Protein AF-A0A1A9VUX0-F1 (afdb_monomer)

InterPro domains:
  IPR036728 Pheromone/general odorant binding protein superfamily [SSF47565] (56-141)

Solvent-accessible surface area (backbone atoms only — not comparable to full-atom values): 8659 Å² total; per-residue (Å²): 142,83,87,86,84,87,79,82,82,72,76,77,74,70,74,71,71,77,72,71,75,66,76,55,68,66,58,53,53,52,26,49,53,57,23,24,51,73,25,73,42,29,91,77,41,45,67,42,60,77,64,65,53,51,64,65,56,53,48,54,50,55,52,52,53,57,74,66,52,85,59,94,62,74,42,45,54,34,28,62,37,45,30,36,48,71,68,58,44,37,38,85,86,81,62,43,72,49,89,83,54,82,54,59,64,81,90,39,77,68,49,70,68,56,52,50,68,36,58,73,59,99,50,89,51,55,26,59,39,40,47,49,26,52,52,45,50,43,75,79,55,119

Organism: Glossina austeni (NCBI:txid7395)

Structure (mmCIF, N/CA/C/O backbone):
data_AF-A0A1A9VUX0-F1
#
_entry.id   AF-A0A1A9VUX0-F1
#
loop_
_atom_site.group_PDB
_atom_site.id
_atom_site.type_symbol
_atom_site.label_atom_id
_atom_site.label_alt_id
_atom_site.label_comp_id
_atom_site.label_asym_id
_atom_site.label_entity_id
_atom_site.label_seq_id
_atom_site.pdbx_PDB_ins_code
_atom_site.Cartn_x
_atom_site.Cartn_y
_atom_site.Cartn_z
_atom_site.occupancy
_atom_site.B_iso_or_equiv
_atom_site.auth_seq_id
_atom_site.auth_comp_id
_atom_site.auth_asym_id
_atom_site.auth_atom_id
_atom_site.pdbx_PDB_model_num
ATOM 1 N N . MET A 1 1 ? -48.675 -11.286 54.963 1.00 41.62 1 MET A N 1
ATOM 2 C CA . MET A 1 1 ? -47.349 -10.647 55.099 1.00 41.62 1 MET A CA 1
ATOM 3 C C . MET A 1 1 ? -46.296 -11.502 54.409 1.00 41.62 1 MET A C 1
ATOM 5 O O . MET A 1 1 ? -46.064 -12.613 54.864 1.00 41.62 1 MET A O 1
ATOM 9 N N . LYS A 1 2 ? -45.694 -11.000 53.326 1.00 36.50 2 LYS A N 1
ATOM 10 C CA . LYS A 1 2 ? -44.299 -11.234 52.913 1.00 36.50 2 LYS A CA 1
ATOM 11 C C . LYS A 1 2 ? -43.991 -10.237 51.790 1.00 36.50 2 LYS A C 1
ATOM 13 O O . LYS A 1 2 ? -44.693 -10.188 50.789 1.00 36.50 2 LYS A O 1
ATOM 18 N N . PHE A 1 3 ? -43.034 -9.368 52.085 1.00 38.62 3 PHE A N 1
ATOM 19 C CA . PHE A 1 3 ? -42.519 -8.280 51.258 1.00 38.62 3 PHE A CA 1
ATOM 20 C C . PHE A 1 3 ? -41.570 -8.794 50.158 1.00 38.62 3 PHE A C 1
ATOM 22 O O . PHE A 1 3 ? -41.148 -9.946 50.212 1.00 38.62 3 PHE A O 1
ATOM 29 N N . PHE A 1 4 ? -41.172 -7.847 49.295 1.00 41.16 4 PHE A N 1
ATOM 30 C CA . PHE A 1 4 ? -39.991 -7.774 48.411 1.00 41.16 4 PHE A CA 1
ATOM 31 C C . PHE A 1 4 ? -40.297 -7.915 46.909 1.00 41.16 4 PHE A C 1
ATOM 33 O O . PHE A 1 4 ? -40.596 -8.997 46.429 1.00 41.16 4 PHE A O 1
ATOM 40 N N . VAL A 1 5 ? -40.484 -6.811 46.169 1.00 42.00 5 VAL A N 1
ATOM 41 C CA . VAL A 1 5 ? -39.520 -5.778 45.693 1.00 42.00 5 VAL A CA 1
ATOM 42 C C . VAL A 1 5 ? -38.994 -6.116 44.290 1.00 42.00 5 VAL A C 1
ATOM 44 O O . VAL A 1 5 ? -38.126 -6.957 44.108 1.00 42.00 5 VAL A O 1
ATOM 47 N N . ILE A 1 6 ? -39.604 -5.430 43.317 1.00 50.91 6 ILE A N 1
ATOM 48 C CA . ILE A 1 6 ? -39.035 -4.761 42.135 1.00 50.91 6 ILE A CA 1
ATOM 49 C C . ILE A 1 6 ? -37.685 -5.291 41.635 1.00 50.91 6 ILE A C 1
ATOM 51 O O . ILE A 1 6 ? -36.659 -4.968 42.224 1.00 50.91 6 ILE A O 1
ATOM 55 N N . ILE A 1 7 ? -37.666 -5.868 40.428 1.00 49.72 7 ILE A N 1
ATOM 56 C CA . ILE A 1 7 ? -36.606 -5.557 39.457 1.00 49.72 7 ILE A CA 1
ATOM 57 C C . ILE A 1 7 ? -37.253 -5.302 38.096 1.00 49.72 7 ILE A C 1
ATOM 59 O O . ILE A 1 7 ? -37.639 -6.210 37.364 1.00 49.72 7 ILE A O 1
ATOM 63 N N . PHE A 1 8 ? -37.365 -4.011 37.793 1.00 37.16 8 PHE A N 1
ATOM 64 C CA . PHE A 1 8 ? -37.425 -3.445 36.456 1.00 37.16 8 PHE A CA 1
ATOM 65 C C . PHE A 1 8 ? -36.443 -4.178 35.525 1.00 37.16 8 PHE A C 1
ATOM 67 O O . PHE A 1 8 ? -35.250 -3.876 35.498 1.00 37.16 8 PHE A O 1
ATOM 74 N N . LEU A 1 9 ? -36.945 -5.096 34.702 1.00 37.94 9 LEU A N 1
ATOM 75 C CA . LEU A 1 9 ? -36.290 -5.482 33.454 1.00 37.94 9 LEU A CA 1
ATOM 76 C C . LEU A 1 9 ? -36.490 -4.336 32.453 1.00 37.94 9 LEU A C 1
ATOM 78 O O . LEU A 1 9 ? -37.147 -4.474 31.427 1.00 37.94 9 LEU A O 1
ATOM 82 N N . VAL A 1 10 ? -35.905 -3.173 32.768 1.00 42.75 10 VAL A N 1
ATOM 83 C CA . VAL A 1 10 ? -35.429 -2.269 31.724 1.00 42.75 10 VAL A CA 1
ATOM 84 C C . VAL A 1 10 ? -34.361 -3.079 31.021 1.00 42.75 10 VAL A C 1
ATOM 86 O O . VAL A 1 10 ? -33.227 -3.188 31.488 1.00 42.75 10 VAL A O 1
ATOM 89 N N . THR A 1 11 ? -34.761 -3.720 29.930 1.00 42.84 11 THR A N 1
ATOM 90 C CA . THR A 1 11 ? -33.873 -4.176 28.878 1.00 42.84 11 THR A CA 1
ATOM 91 C C . THR A 1 11 ? -32.934 -3.025 28.567 1.00 42.84 11 THR A C 1
ATOM 93 O O . THR A 1 11 ? -33.255 -2.122 27.795 1.00 42.84 11 THR A O 1
ATOM 96 N N . LYS A 1 12 ? -31.755 -3.051 29.194 1.00 41.91 12 LYS A N 1
ATOM 97 C CA . LYS A 1 12 ? -30.563 -2.411 28.673 1.00 41.91 12 LYS A CA 1
ATOM 98 C C . LYS A 1 12 ? -30.278 -3.130 27.364 1.00 41.91 12 LYS A C 1
ATOM 100 O O . LYS A 1 12 ? -29.446 -4.028 27.299 1.00 41.91 12 LYS A O 1
ATOM 105 N N . VAL A 1 13 ? -30.996 -2.734 26.316 1.00 42.81 13 VAL A N 1
ATOM 106 C CA . VAL A 1 13 ? -30.470 -2.792 24.964 1.00 42.81 13 VAL A CA 1
ATOM 107 C C . VAL A 1 13 ? -29.305 -1.820 25.011 1.00 42.81 13 VAL A C 1
ATOM 109 O O . VAL A 1 13 ? -29.431 -0.631 24.733 1.00 42.81 13 VAL A O 1
ATOM 112 N N . VAL A 1 14 ? -28.175 -2.318 25.511 1.00 39.69 14 VAL A N 1
ATOM 113 C CA . VAL A 1 14 ? -26.887 -1.720 25.242 1.00 39.69 14 VAL A CA 1
ATOM 114 C C . VAL A 1 14 ? -26.801 -1.830 23.733 1.00 39.69 14 VAL A C 1
ATOM 116 O O . VAL A 1 14 ? -26.468 -2.881 23.189 1.00 39.69 14 VAL A O 1
ATOM 119 N N . PHE A 1 15 ? -27.205 -0.758 23.052 1.00 39.09 15 PHE A N 1
ATOM 120 C CA . PHE A 1 15 ? -26.641 -0.424 21.766 1.00 39.09 15 PHE A CA 1
ATOM 121 C C . PHE A 1 15 ? -25.145 -0.405 22.035 1.00 39.09 15 PHE A C 1
ATOM 123 O O . PHE A 1 15 ? -24.589 0.588 22.503 1.00 39.09 15 PHE A O 1
ATOM 130 N N . ALA A 1 16 ? -24.508 -1.557 21.826 1.00 37.91 16 ALA A N 1
ATOM 131 C CA . ALA A 1 16 ? -23.105 -1.616 21.524 1.00 37.91 16 ALA A CA 1
ATOM 132 C C . ALA A 1 16 ? -23.006 -0.776 20.260 1.00 37.91 16 ALA A C 1
ATOM 134 O O . ALA A 1 16 ? -23.244 -1.256 19.151 1.00 37.91 16 ALA A O 1
ATOM 135 N N . LYS A 1 17 ? -22.790 0.528 20.463 1.00 33.56 17 LYS A N 1
ATOM 136 C CA . LYS A 1 17 ? -22.258 1.423 19.462 1.00 33.56 17 LYS A CA 1
ATOM 137 C C . LYS A 1 17 ? -21.094 0.622 18.922 1.00 33.56 17 LYS A C 1
ATOM 139 O O . LYS A 1 17 ? -20.178 0.276 19.667 1.00 33.56 17 LYS A O 1
ATOM 144 N N . SER A 1 18 ? -21.255 0.127 17.705 1.00 37.19 18 SER A N 1
ATOM 145 C CA . SER A 1 18 ? -20.222 -0.624 17.035 1.00 37.19 18 SER A CA 1
ATOM 146 C C . SER A 1 18 ? -19.135 0.397 16.777 1.00 37.19 18 SER A C 1
ATOM 148 O O . SER A 1 18 ? -19.103 0.988 15.701 1.00 37.19 18 SER A O 1
ATOM 150 N N . ASP A 1 19 ? -18.313 0.662 17.791 1.00 34.50 19 ASP A N 1
ATOM 151 C CA . ASP A 1 19 ? -17.035 1.301 17.610 1.00 34.50 19 ASP A CA 1
ATOM 152 C C . ASP A 1 19 ? -16.328 0.351 16.662 1.00 34.50 19 ASP A C 1
ATOM 154 O O . ASP A 1 19 ? -15.957 -0.793 16.968 1.00 34.50 19 ASP A O 1
ATOM 158 N N . GLU A 1 20 ? -16.361 0.765 15.400 1.00 39.53 20 GLU A N 1
ATOM 159 C CA . GLU A 1 20 ? -15.575 0.184 14.352 1.00 39.53 20 GLU A CA 1
ATOM 160 C C . GLU A 1 20 ? -14.184 0.125 14.942 1.00 39.53 20 GLU A C 1
ATOM 162 O O . GLU A 1 20 ? -13.589 1.152 15.245 1.00 39.53 20 GLU A O 1
ATOM 167 N N . THR A 1 21 ? -13.731 -1.089 15.238 1.00 40.69 21 THR A N 1
ATOM 168 C CA . THR A 1 21 ? -12.365 -1.365 15.653 1.00 40.69 21 THR A CA 1
ATOM 169 C C . THR A 1 21 ? -11.512 -0.947 14.463 1.00 40.69 21 THR A C 1
ATOM 171 O O . THR A 1 21 ? -11.227 -1.760 13.584 1.00 40.69 21 THR A O 1
ATOM 174 N N . LYS A 1 22 ? -11.256 0.362 14.358 1.00 51.94 22 LYS A N 1
ATOM 175 C CA . LYS A 1 22 ? -10.299 0.955 13.450 1.00 51.94 22 LYS A CA 1
ATOM 176 C C . LYS A 1 22 ? -9.008 0.251 13.806 1.00 51.94 22 LYS A C 1
ATOM 178 O O . LYS A 1 22 ? -8.599 0.230 14.967 1.00 51.94 22 LYS A O 1
ATOM 183 N N . GLN A 1 23 ? -8.434 -0.432 12.830 1.00 58.12 23 GLN A N 1
ATOM 184 C CA . GLN A 1 23 ? -7.045 -0.823 12.949 1.00 58.12 23 GLN A CA 1
ATOM 185 C C . GLN A 1 23 ? -6.266 0.457 13.269 1.00 58.12 23 GLN A C 1
ATOM 187 O O . GLN A 1 23 ? -6.528 1.476 12.637 1.00 58.12 23 GLN A O 1
ATOM 192 N N . SER A 1 24 ? -5.443 0.430 14.322 1.00 66.31 24 SER A N 1
ATOM 193 C CA . SER A 1 24 ? -4.800 1.644 14.835 1.00 66.31 24 SER A CA 1
ATOM 194 C C . SER A 1 24 ? -4.030 2.330 13.711 1.00 66.31 24 SER A C 1
ATOM 196 O O . SER A 1 24 ? -3.210 1.674 13.066 1.00 66.31 24 SER A O 1
ATOM 198 N N . ASP A 1 25 ? -4.272 3.624 13.493 1.00 72.44 25 ASP A N 1
ATOM 199 C CA . ASP A 1 25 ? -3.524 4.418 12.511 1.00 72.44 25 ASP A CA 1
ATOM 200 C C . ASP A 1 25 ? -2.011 4.351 12.796 1.00 72.44 25 ASP A C 1
ATOM 202 O O . ASP A 1 25 ? -1.211 4.307 11.868 1.00 72.44 25 ASP A O 1
ATOM 206 N N . ALA A 1 26 ? -1.620 4.163 14.064 1.00 81.56 26 ALA A N 1
ATOM 207 C CA . ALA A 1 26 ? -0.232 3.919 14.456 1.00 81.56 26 ALA A CA 1
ATOM 208 C C . ALA A 1 26 ? 0.366 2.647 13.825 1.00 81.56 26 ALA A C 1
ATOM 210 O O . ALA A 1 26 ? 1.492 2.679 13.347 1.00 81.56 26 ALA A O 1
ATOM 211 N N . LEU A 1 27 ? -0.394 1.543 13.765 1.00 83.69 27 LEU A N 1
ATOM 212 C CA . LEU A 1 27 ? 0.079 0.286 13.168 1.00 83.69 27 LEU A CA 1
ATOM 213 C C . LEU A 1 27 ? 0.244 0.415 11.647 1.00 83.69 27 LEU A C 1
ATOM 215 O O . LEU A 1 27 ? 1.114 -0.218 11.057 1.00 83.69 27 LEU A O 1
ATOM 219 N N . LYS A 1 28 ? -0.614 1.216 11.004 1.00 86.06 28 LYS A N 1
ATOM 220 C CA . LYS A 1 28 ? -0.517 1.508 9.570 1.00 86.06 28 LYS A CA 1
ATOM 221 C C . LYS A 1 28 ? 0.710 2.369 9.274 1.00 86.06 28 LYS A C 1
ATOM 223 O O . LYS A 1 28 ? 1.464 2.039 8.367 1.00 86.06 28 LYS A O 1
ATOM 228 N N . ASN A 1 29 ? 0.921 3.430 10.051 1.00 89.06 29 ASN A N 1
ATOM 229 C CA . ASN A 1 29 ? 2.065 4.322 9.872 1.00 89.06 29 ASN A CA 1
ATOM 230 C C . ASN A 1 29 ? 3.384 3.575 10.102 1.00 89.06 29 ASN A C 1
ATOM 232 O O . ASN A 1 29 ? 4.293 3.671 9.285 1.00 89.06 29 ASN A O 1
ATOM 236 N N . GLU A 1 30 ? 3.452 2.742 11.142 1.00 90.75 30 GLU A N 1
ATOM 237 C CA . GLU A 1 30 ? 4.591 1.852 11.383 1.00 90.75 30 GLU A CA 1
ATOM 238 C C . GLU A 1 30 ? 4.850 0.919 10.188 1.00 90.75 30 GLU A C 1
ATOM 240 O O . GLU A 1 30 ? 5.982 0.821 9.713 1.00 90.75 30 GLU A O 1
ATOM 245 N N . ALA A 1 31 ? 3.798 0.290 9.647 1.00 91.62 31 ALA A N 1
ATOM 246 C CA . ALA A 1 31 ? 3.913 -0.546 8.455 1.00 91.62 31 ALA A CA 1
ATOM 247 C C . ALA A 1 31 ? 4.448 0.24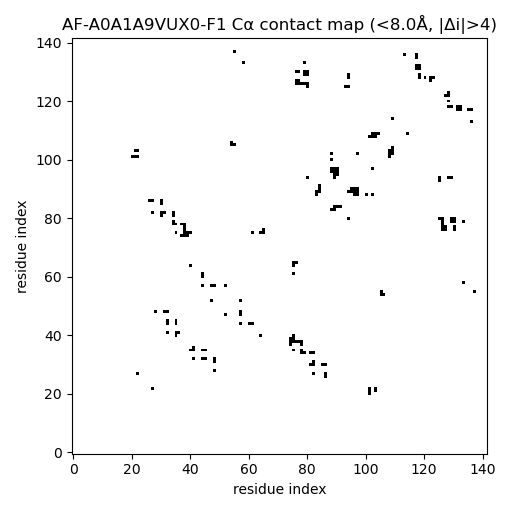4 7.251 1.00 91.62 31 ALA A C 1
ATOM 249 O O . ALA A 1 31 ? 5.285 -0.269 6.512 1.00 91.62 31 ALA A O 1
ATOM 250 N N . TYR A 1 32 ? 3.995 1.485 7.049 1.00 92.38 32 TYR A N 1
ATOM 251 C CA . TYR A 1 32 ? 4.481 2.324 5.957 1.00 92.38 32 TYR A CA 1
ATOM 252 C C . TYR A 1 32 ? 5.968 2.639 6.081 1.00 92.38 32 TYR A C 1
ATOM 254 O O . TYR A 1 32 ? 6.671 2.438 5.097 1.00 92.38 32 TYR A O 1
ATOM 262 N N . HIS A 1 33 ? 6.468 3.045 7.250 1.00 93.88 33 HIS A N 1
ATOM 263 C CA . HIS A 1 33 ? 7.902 3.317 7.412 1.00 93.88 33 HIS A CA 1
ATOM 264 C C . HIS A 1 33 ? 8.750 2.058 7.209 1.00 93.88 33 HIS A C 1
ATOM 266 O O . HIS A 1 33 ? 9.687 2.067 6.415 1.00 93.88 33 HIS A O 1
ATOM 272 N N . ILE A 1 34 ? 8.385 0.942 7.853 1.00 94.25 34 ILE A N 1
ATOM 273 C CA . ILE A 1 34 ? 9.133 -0.320 7.727 1.00 94.25 34 ILE A CA 1
ATOM 274 C C . ILE A 1 34 ? 9.171 -0.783 6.268 1.00 94.25 34 ILE A C 1
ATOM 276 O O . ILE A 1 34 ? 10.219 -1.174 5.755 1.00 94.25 34 ILE A O 1
ATOM 280 N N . CYS A 1 35 ? 8.031 -0.741 5.580 1.00 92.75 35 CYS A N 1
ATOM 281 C CA . CYS A 1 35 ? 7.957 -1.195 4.200 1.00 92.75 35 CYS A CA 1
ATOM 282 C C . CYS A 1 35 ? 8.585 -0.200 3.218 1.00 92.75 35 CYS A C 1
ATOM 284 O O . CYS A 1 35 ? 9.075 -0.635 2.178 1.00 92.75 35 CYS A O 1
ATOM 286 N N . ALA A 1 36 ? 8.602 1.102 3.521 1.00 91.56 36 ALA A N 1
ATOM 287 C CA . ALA A 1 36 ? 9.280 2.111 2.710 1.00 91.56 36 ALA A CA 1
ATOM 288 C C . ALA A 1 36 ? 10.805 1.957 2.788 1.00 91.56 36 ALA A C 1
ATOM 290 O O . ALA A 1 36 ? 11.468 2.020 1.751 1.00 91.56 36 ALA A O 1
ATOM 291 N N . ASP A 1 37 ? 11.343 1.671 3.976 1.00 91.88 37 ASP A N 1
ATOM 292 C CA . ASP A 1 37 ? 12.760 1.351 4.181 1.00 91.88 37 ASP A CA 1
ATOM 293 C C . ASP A 1 37 ? 13.160 0.082 3.411 1.00 91.88 37 ASP A C 1
ATOM 295 O O . ASP A 1 37 ? 14.076 0.109 2.586 1.00 91.88 37 ASP A O 1
ATOM 299 N N . GLN A 1 38 ? 12.390 -1.005 3.553 1.00 89.62 38 GLN A N 1
ATOM 300 C CA . GLN A 1 38 ? 12.623 -2.248 2.800 1.00 89.62 38 GLN A CA 1
ATOM 301 C C . GLN A 1 38 ? 12.545 -2.053 1.280 1.00 89.62 38 GLN A C 1
ATOM 303 O O . GLN A 1 38 ? 13.290 -2.679 0.524 1.00 89.62 38 GLN A O 1
ATOM 308 N N . ALA A 1 39 ? 11.643 -1.181 0.829 1.00 87.44 39 ALA A N 1
ATOM 309 C CA . ALA A 1 39 ? 11.483 -0.823 -0.572 1.00 87.44 39 ALA A CA 1
ATOM 310 C C . ALA A 1 39 ? 12.517 0.204 -1.066 1.00 87.44 39 ALA A C 1
ATOM 312 O O . ALA A 1 39 ? 12.565 0.442 -2.272 1.00 87.44 39 ALA A O 1
ATOM 313 N N . ARG A 1 40 ? 13.349 0.771 -0.175 1.00 87.19 40 ARG A N 1
ATOM 314 C CA . ARG A 1 40 ? 14.325 1.845 -0.443 1.00 87.19 40 ARG A CA 1
ATOM 315 C C . ARG A 1 40 ? 13.706 3.134 -0.992 1.00 87.19 40 ARG A C 1
ATOM 317 O O . ARG A 1 40 ? 14.348 3.8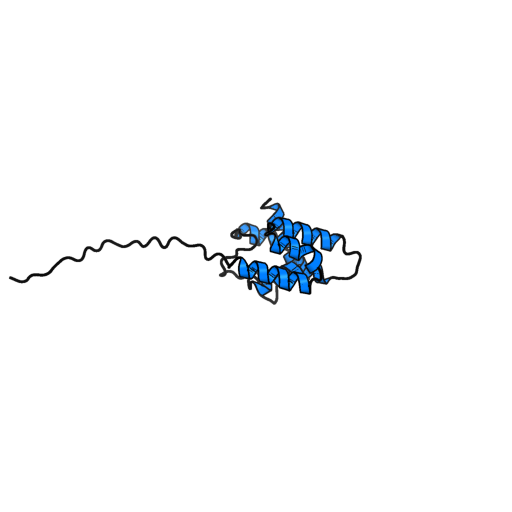72 -1.731 1.00 87.19 40 ARG A O 1
ATOM 324 N N . ILE A 1 41 ? 12.465 3.409 -0.601 1.00 88.00 41 ILE A N 1
ATOM 325 C CA . ILE A 1 41 ? 11.707 4.618 -0.968 1.00 88.00 41 ILE A CA 1
ATOM 326 C C . ILE A 1 41 ? 11.379 5.492 0.252 1.00 88.00 41 ILE A C 1
ATOM 328 O O . ILE A 1 41 ? 10.539 6.390 0.186 1.00 88.00 41 ILE A O 1
ATOM 332 N N . ASP A 1 42 ? 12.022 5.211 1.388 1.00 89.94 42 ASP A N 1
ATOM 333 C CA . ASP A 1 42 ? 11.795 5.908 2.654 1.00 89.94 42 ASP A CA 1
ATOM 334 C C . ASP A 1 42 ? 12.049 7.415 2.551 1.00 89.94 42 ASP A C 1
ATOM 336 O O . ASP A 1 42 ? 11.216 8.207 2.977 1.00 89.94 42 ASP A O 1
ATOM 340 N N . GLN A 1 43 ? 13.129 7.832 1.885 1.00 89.69 43 GLN A N 1
ATOM 341 C CA . GLN A 1 43 ? 13.461 9.254 1.737 1.00 89.69 43 GLN A CA 1
ATOM 342 C C . GLN A 1 43 ? 12.356 10.057 1.034 1.00 89.69 43 GLN A C 1
ATOM 344 O O . GLN A 1 43 ? 12.185 11.246 1.301 1.00 89.69 43 GLN A O 1
ATOM 349 N N . GLN A 1 44 ? 11.609 9.416 0.135 1.00 90.38 44 GLN A N 1
ATOM 350 C CA . GLN A 1 44 ? 10.524 10.031 -0.620 1.00 90.38 44 GLN A CA 1
ATOM 351 C C . GLN A 1 44 ? 9.175 9.918 0.103 1.00 90.38 44 GLN A C 1
ATOM 353 O O . GLN A 1 44 ? 8.327 10.790 -0.082 1.00 90.38 44 GLN A O 1
ATOM 358 N N . LEU A 1 45 ? 8.961 8.861 0.897 1.00 91.31 45 LEU A N 1
ATOM 359 C CA . LEU A 1 45 ? 7.680 8.598 1.561 1.00 91.31 45 LEU A CA 1
ATOM 360 C C . LEU A 1 45 ? 7.603 9.073 3.010 1.00 91.31 45 LEU A C 1
ATOM 362 O O . LEU A 1 45 ? 6.540 9.547 3.400 1.00 91.31 45 LEU A O 1
ATOM 366 N N . SER A 1 46 ? 8.674 8.988 3.801 1.00 92.69 46 SER A N 1
ATOM 367 C CA . SER A 1 46 ? 8.655 9.360 5.225 1.00 92.69 46 SER A CA 1
ATOM 368 C C . SER A 1 46 ? 8.115 10.771 5.478 1.00 92.69 46 SER A 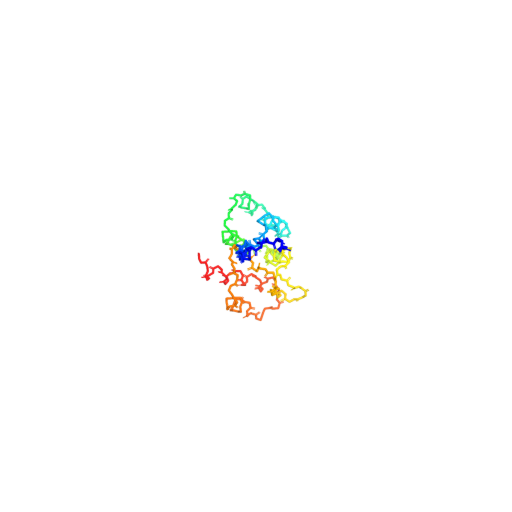C 1
ATOM 370 O O . SER A 1 46 ? 7.193 10.893 6.280 1.00 92.69 46 SER A O 1
ATOM 372 N N . PRO A 1 47 ? 8.513 11.821 4.725 1.00 94.00 47 PRO A N 1
ATOM 373 C CA . PRO A 1 47 ? 7.927 13.154 4.895 1.00 94.00 47 PRO A CA 1
ATOM 374 C C . PRO A 1 47 ? 6.412 13.203 4.646 1.00 94.00 47 PRO A C 1
ATOM 376 O O . PRO A 1 47 ? 5.707 14.006 5.252 1.00 94.00 47 PRO A O 1
ATOM 379 N N . MET A 1 48 ? 5.900 12.356 3.746 1.00 94.31 48 MET A N 1
ATOM 380 C CA . MET A 1 48 ? 4.464 12.251 3.481 1.00 94.31 48 MET A CA 1
ATOM 381 C C . MET A 1 48 ? 3.747 11.486 4.595 1.00 94.31 48 MET A C 1
ATOM 383 O O . MET A 1 48 ? 2.654 11.881 4.986 1.00 94.31 48 MET A O 1
ATOM 387 N N . ILE A 1 49 ? 4.352 10.412 5.109 1.00 91.31 49 ILE A N 1
ATOM 388 C CA . ILE A 1 49 ? 3.788 9.610 6.202 1.00 91.31 49 ILE A CA 1
ATOM 389 C C . ILE A 1 49 ? 3.733 10.445 7.490 1.00 91.31 49 ILE A C 1
ATOM 391 O O . ILE A 1 49 ? 2.673 10.533 8.109 1.00 91.31 49 ILE A O 1
ATOM 395 N N . ASP A 1 50 ? 4.831 11.120 7.839 1.00 92.19 50 ASP A N 1
ATOM 396 C CA . ASP A 1 50 ? 4.939 12.007 9.006 1.00 92.19 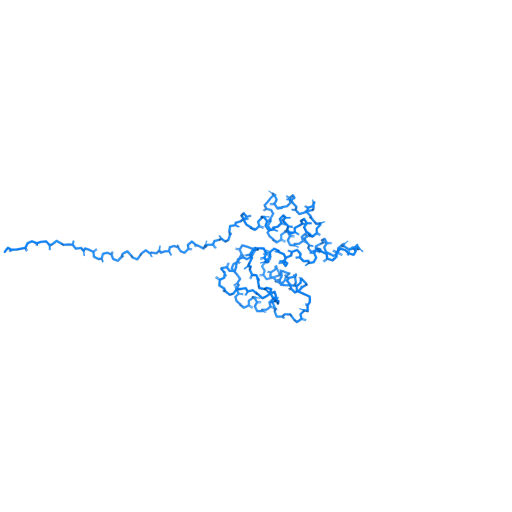50 ASP A CA 1
ATOM 397 C C . ASP A 1 50 ? 4.018 13.229 8.892 1.00 92.19 50 ASP A C 1
ATOM 399 O O . ASP A 1 50 ? 3.497 13.728 9.888 1.00 92.19 50 ASP A O 1
ATOM 403 N N . GLY A 1 51 ? 3.799 13.705 7.662 1.00 89.62 51 GLY A N 1
ATOM 404 C CA . GLY A 1 51 ? 2.854 14.771 7.339 1.00 89.62 51 GLY A CA 1
ATOM 405 C C . GLY A 1 51 ? 1.390 14.326 7.272 1.00 89.62 51 GLY A C 1
ATOM 406 O O . GLY A 1 51 ? 0.555 15.118 6.837 1.00 89.62 51 GLY A O 1
ATOM 407 N N . GLU A 1 52 ? 1.080 13.079 7.648 1.00 88.00 52 GLU A N 1
ATOM 408 C CA . GLU A 1 52 ? -0.263 12.484 7.603 1.00 88.00 52 GLU A CA 1
ATOM 409 C C . GLU A 1 52 ? -0.934 12.591 6.218 1.00 88.00 52 GLU A C 1
ATOM 411 O O . GLU A 1 52 ? -2.149 12.786 6.102 1.00 88.00 52 GLU A O 1
ATOM 416 N N . ALA A 1 53 ? -0.147 12.462 5.143 1.00 88.56 53 ALA A N 1
ATOM 417 C CA . ALA A 1 53 ? -0.670 12.440 3.782 1.00 88.56 53 ALA A CA 1
ATOM 418 C C . ALA A 1 53 ? -1.735 11.346 3.624 1.00 88.56 53 ALA A C 1
ATOM 420 O O . ALA A 1 53 ? -1.692 10.292 4.270 1.00 88.56 53 ALA A O 1
ATOM 421 N N . SER A 1 54 ? -2.702 11.579 2.734 1.00 87.56 54 SER A N 1
ATOM 422 C CA . SER A 1 54 ? -3.754 10.593 2.519 1.00 87.56 54 SER A CA 1
ATOM 423 C C . SER A 1 54 ? -3.173 9.286 1.974 1.00 87.56 54 SER A C 1
ATOM 425 O O . SER A 1 54 ? -2.208 9.282 1.207 1.00 87.56 54 SER A O 1
ATOM 427 N N . ASP A 1 55 ? -3.802 8.157 2.315 1.00 85.50 55 ASP A N 1
ATOM 428 C CA . ASP A 1 55 ? -3.367 6.851 1.808 1.00 85.50 55 ASP A CA 1
ATOM 429 C C . ASP A 1 55 ? -3.373 6.805 0.258 1.00 85.50 55 ASP A C 1
ATOM 431 O O . ASP A 1 55 ? -2.574 6.094 -0.353 1.00 85.50 55 ASP A O 1
ATOM 435 N N . THR A 1 56 ? -4.240 7.599 -0.383 1.00 86.06 56 THR A N 1
ATOM 436 C CA . THR A 1 56 ? -4.297 7.773 -1.841 1.00 86.06 56 THR A CA 1
ATOM 437 C C . THR A 1 56 ? -3.087 8.538 -2.381 1.00 86.06 56 THR A C 1
ATOM 439 O O . THR A 1 56 ? -2.550 8.162 -3.423 1.00 86.06 56 THR A O 1
ATOM 442 N N . ASP A 1 57 ? -2.639 9.592 -1.696 1.00 89.25 57 ASP A N 1
ATOM 443 C CA . ASP A 1 57 ? -1.474 10.380 -2.121 1.00 89.25 57 ASP A CA 1
ATOM 444 C C . ASP A 1 57 ? -0.182 9.579 -1.968 1.00 89.25 57 ASP A C 1
ATOM 446 O O . ASP A 1 57 ? 0.644 9.562 -2.882 1.00 89.25 57 ASP A O 1
ATOM 450 N N . ILE A 1 58 ? -0.054 8.833 -0.864 1.00 90.06 58 ILE A N 1
ATOM 451 C CA . ILE A 1 58 ? 1.042 7.877 -0.661 1.00 90.06 58 ILE A CA 1
ATOM 452 C C . ILE A 1 58 ? 1.051 6.850 -1.799 1.00 90.06 58 ILE A C 1
ATOM 454 O O . ILE A 1 58 ? 2.100 6.594 -2.386 1.00 90.06 58 ILE A O 1
ATOM 458 N N . ALA A 1 59 ? -0.111 6.310 -2.180 1.00 88.88 59 ALA A N 1
ATOM 459 C CA . ALA A 1 59 ? -0.198 5.346 -3.273 1.00 88.88 59 ALA A CA 1
ATOM 460 C C . ALA A 1 59 ? 0.194 5.914 -4.627 1.00 88.88 59 ALA A C 1
ATOM 462 O O . ALA A 1 59 ? 0.989 5.297 -5.336 1.00 88.88 59 ALA A O 1
ATOM 463 N N . LYS A 1 60 ? -0.304 7.103 -4.975 1.00 88.00 60 LYS A N 1
ATOM 464 C CA . LYS A 1 60 ? 0.111 7.794 -6.199 1.00 88.00 60 LYS A CA 1
ATOM 465 C C . LYS A 1 60 ? 1.623 7.990 -6.223 1.00 88.00 60 LYS A C 1
ATOM 467 O O . LYS A 1 60 ? 2.239 7.694 -7.243 1.00 88.00 60 LYS A O 1
ATOM 472 N N . LYS A 1 61 ? 2.226 8.396 -5.097 1.00 90.00 61 LYS A N 1
ATOM 473 C CA . LYS A 1 61 ? 3.677 8.576 -5.013 1.00 90.00 61 LYS A CA 1
ATOM 474 C C . LYS A 1 61 ? 4.439 7.264 -5.178 1.00 90.00 61 LYS A C 1
ATOM 476 O O . LYS A 1 61 ? 5.376 7.206 -5.965 1.00 90.00 61 LYS A O 1
ATOM 481 N N . VAL A 1 62 ? 4.017 6.200 -4.495 1.00 89.56 62 VAL A N 1
ATOM 482 C CA . VAL A 1 62 ? 4.600 4.855 -4.639 1.00 89.56 62 VAL A CA 1
ATOM 483 C C . VAL A 1 62 ? 4.560 4.395 -6.098 1.00 89.56 62 VAL A C 1
ATOM 485 O O . VAL A 1 62 ? 5.546 3.858 -6.597 1.00 89.56 62 VAL A O 1
ATOM 488 N N . PHE A 1 63 ? 3.439 4.594 -6.795 1.00 87.62 63 PHE A N 1
ATOM 489 C CA . PHE A 1 63 ? 3.314 4.193 -8.197 1.00 87.62 63 PHE A CA 1
ATOM 490 C C . PHE A 1 63 ? 4.138 5.061 -9.147 1.00 87.62 63 PHE A C 1
ATOM 492 O O . PHE A 1 63 ? 4.736 4.511 -10.063 1.00 87.62 63 PHE A O 1
ATOM 499 N N . GLU A 1 64 ? 4.232 6.369 -8.899 1.00 87.31 64 GLU A N 1
ATOM 500 C CA . GLU A 1 64 ? 5.127 7.267 -9.639 1.00 87.31 64 GLU A CA 1
ATOM 501 C C . GLU A 1 64 ? 6.594 6.823 -9.511 1.00 87.31 64 GLU A C 1
ATOM 503 O O . GLU A 1 64 ? 7.311 6.745 -10.508 1.00 87.31 64 GLU A O 1
ATOM 508 N N . LEU A 1 65 ? 7.031 6.483 -8.293 1.00 85.69 65 LEU A N 1
ATOM 509 C CA . LEU A 1 65 ? 8.388 5.995 -8.037 1.00 85.69 65 LEU A CA 1
ATOM 510 C C . LEU A 1 65 ? 8.657 4.680 -8.783 1.00 85.69 65 LEU A C 1
ATOM 512 O O . LEU A 1 65 ? 9.681 4.562 -9.441 1.00 85.69 65 LEU A O 1
ATOM 516 N N . LYS A 1 66 ? 7.698 3.745 -8.787 1.00 83.00 66 LYS A N 1
ATOM 517 C CA . LYS A 1 66 ? 7.794 2.478 -9.539 1.00 83.00 66 LYS A CA 1
ATOM 518 C C . LYS A 1 66 ? 7.891 2.661 -11.050 1.00 83.00 66 LYS A C 1
ATOM 520 O O . LYS A 1 66 ? 8.517 1.851 -11.719 1.00 83.00 66 LYS A O 1
ATOM 525 N N . THR A 1 67 ? 7.210 3.661 -11.610 1.00 75.19 67 THR A N 1
ATOM 526 C CA . THR A 1 67 ? 7.235 3.913 -13.061 1.00 75.19 67 THR A CA 1
ATOM 527 C C . THR A 1 67 ? 8.509 4.609 -13.525 1.00 75.19 67 THR A C 1
ATOM 529 O O . THR A 1 67 ? 8.849 4.493 -14.698 1.00 75.19 67 THR A O 1
ATOM 532 N N . ASN A 1 68 ? 9.188 5.318 -12.619 1.00 68.44 68 ASN A N 1
ATOM 533 C CA . ASN A 1 68 ? 10.422 6.057 -12.890 1.00 68.44 68 ASN A CA 1
ATOM 534 C C . ASN A 1 68 ? 11.687 5.301 -12.437 1.00 68.44 68 ASN A C 1
ATOM 536 O O . ASN A 1 68 ? 12.788 5.816 -12.623 1.00 68.44 68 ASN A O 1
ATOM 540 N N . ASP A 1 69 ? 11.541 4.107 -11.852 1.00 65.12 69 ASP A N 1
ATOM 541 C CA . ASP A 1 69 ? 12.639 3.171 -11.588 1.00 65.12 69 ASP A CA 1
ATOM 542 C C . ASP A 1 69 ? 13.170 2.642 -12.938 1.00 65.12 69 ASP A C 1
ATOM 544 O O . ASP A 1 69 ? 12.757 1.597 -13.442 1.00 65.12 69 ASP A O 1
ATOM 548 N N . GLU A 1 70 ? 14.067 3.408 -13.567 1.00 55.06 70 GLU A N 1
ATOM 549 C CA . GLU A 1 70 ? 14.951 2.917 -14.637 1.00 55.06 70 GLU A CA 1
ATOM 550 C C . GLU A 1 70 ? 16.047 1.989 -14.071 1.00 55.06 70 GLU A C 1
ATOM 552 O O . GLU A 1 70 ? 16.625 1.191 -14.810 1.00 55.06 70 GLU A O 1
ATOM 557 N N . ASP A 1 71 ? 16.293 2.057 -12.757 1.00 48.34 71 ASP A N 1
ATOM 558 C CA . ASP A 1 71 ? 17.178 1.165 -12.013 1.00 48.34 71 ASP A CA 1
ATOM 559 C C . ASP A 1 71 ? 16.440 -0.113 -11.578 1.00 48.34 71 ASP A C 1
ATOM 561 O O . ASP A 1 71 ? 15.302 -0.083 -11.118 1.00 48.34 71 ASP A O 1
ATOM 565 N N . GLU A 1 72 ? 17.119 -1.259 -11.690 1.00 44.47 72 GLU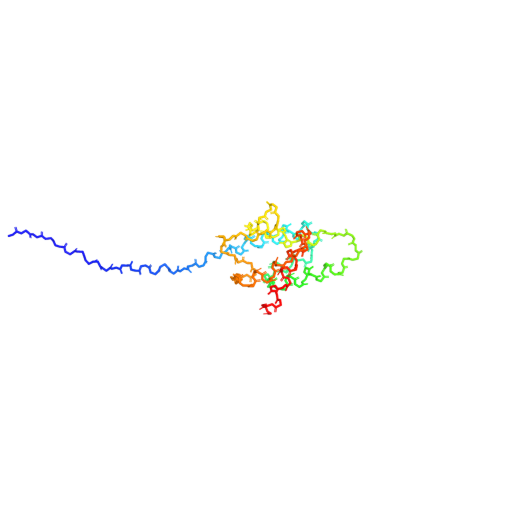 A N 1
ATOM 566 C CA . GLU A 1 72 ? 16.668 -2.638 -11.419 1.00 44.47 72 GLU A CA 1
ATOM 567 C C . GLU A 1 72 ? 16.225 -2.929 -9.960 1.00 44.47 72 GLU A C 1
ATOM 569 O O . GLU A 1 72 ? 16.395 -4.037 -9.440 1.00 44.47 72 GLU A O 1
ATOM 574 N N . HIS A 1 73 ? 15.675 -1.969 -9.223 1.00 54.38 73 HIS A N 1
ATOM 575 C CA . HIS A 1 73 ? 15.228 -2.147 -7.846 1.00 54.38 73 HIS A CA 1
ATOM 576 C C . HIS A 1 73 ? 13.758 -2.566 -7.796 1.00 54.38 73 HIS A C 1
ATOM 578 O O . HIS A 1 73 ? 12.867 -1.855 -7.345 1.00 54.38 73 HIS A O 1
ATOM 584 N N . ALA A 1 74 ? 13.528 -3.831 -8.163 1.00 56.12 74 ALA A N 1
ATOM 585 C CA . ALA A 1 74 ? 12.248 -4.540 -8.055 1.00 56.12 74 ALA A CA 1
ATOM 586 C C . ALA A 1 74 ? 11.611 -4.546 -6.638 1.00 56.12 74 ALA A C 1
ATOM 588 O O . ALA A 1 74 ? 10.531 -5.107 -6.446 1.00 56.12 74 ALA A O 1
ATOM 589 N N . THR A 1 75 ? 12.265 -3.954 -5.635 1.00 61.56 75 THR A N 1
ATOM 590 C CA . THR A 1 75 ? 11.838 -3.894 -4.234 1.00 61.56 75 THR A CA 1
ATOM 591 C C . THR A 1 75 ? 10.678 -2.929 -4.000 1.00 61.56 75 THR A C 1
ATOM 593 O O . THR A 1 75 ? 9.831 -3.215 -3.149 1.00 61.56 75 THR A O 1
ATOM 596 N N . SER A 1 76 ? 10.557 -1.850 -4.785 1.00 69.00 76 SER A N 1
ATOM 597 C CA . SER A 1 76 ? 9.438 -0.901 -4.671 1.00 69.00 76 SER A CA 1
ATOM 598 C C . SER A 1 76 ? 8.089 -1.583 -4.942 1.00 69.00 76 SER A C 1
ATOM 600 O O . SER A 1 76 ? 7.105 -1.345 -4.232 1.00 69.00 76 SER A O 1
ATOM 602 N N . HIS A 1 77 ? 8.042 -2.526 -5.891 1.00 74.62 77 HIS A N 1
ATOM 603 C CA . HIS A 1 77 ? 6.850 -3.314 -6.238 1.00 74.62 77 HIS A CA 1
ATOM 604 C C . HIS A 1 77 ? 6.244 -4.093 -5.069 1.00 74.62 77 HIS A C 1
ATOM 606 O O . HIS A 1 77 ? 5.038 -4.327 -5.051 1.00 74.62 77 HIS A O 1
ATOM 612 N N . CYS A 1 78 ? 7.039 -4.475 -4.070 1.00 86.19 78 CYS A N 1
ATOM 613 C CA . CYS A 1 78 ? 6.545 -5.233 -2.925 1.00 86.19 78 CYS A CA 1
ATOM 614 C C . CYS A 1 78 ? 6.098 -4.363 -1.744 1.00 86.19 78 CYS A C 1
ATOM 616 O O . CYS A 1 78 ? 5.621 -4.922 -0.758 1.00 86.19 78 CYS A O 1
ATOM 618 N N . PHE A 1 79 ? 6.159 -3.028 -1.848 1.00 91.12 79 PHE A N 1
ATOM 619 C CA . PHE A 1 79 ? 5.748 -2.112 -0.776 1.00 91.12 79 PHE A CA 1
ATOM 620 C C . PHE A 1 79 ? 4.364 -2.457 -0.203 1.00 91.12 79 PHE A C 1
ATOM 622 O O . PHE A 1 79 ? 4.233 -2.743 0.984 1.00 91.12 79 PHE A O 1
ATOM 629 N N . TYR A 1 80 ? 3.324 -2.525 -1.042 1.00 90.25 80 TYR A N 1
ATOM 630 C CA . TYR A 1 80 ? 1.968 -2.800 -0.557 1.00 90.25 80 TYR A CA 1
ATOM 631 C C . TYR A 1 80 ? 1.753 -4.242 -0.116 1.00 90.25 80 TYR A C 1
ATOM 633 O O . TYR A 1 80 ? 0.933 -4.493 0.768 1.00 90.25 80 TYR A O 1
ATOM 641 N N . PHE A 1 81 ? 2.492 -5.188 -0.693 1.00 89.88 81 PHE A N 1
ATOM 642 C CA . PHE A 1 81 ? 2.494 -6.554 -0.190 1.00 89.88 81 PHE A CA 1
ATOM 643 C C . PHE A 1 81 ? 3.025 -6.587 1.250 1.00 89.88 81 PHE A C 1
ATOM 645 O O .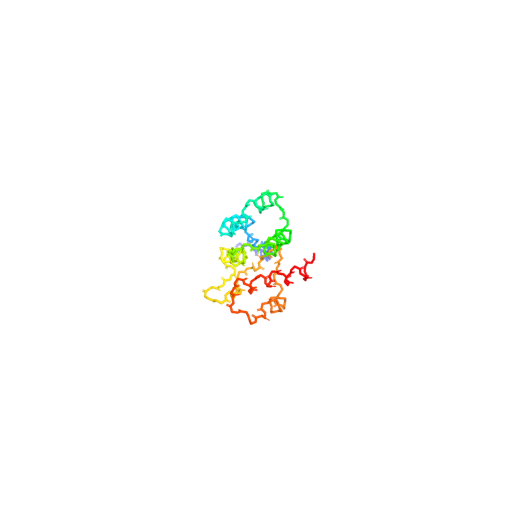 PHE A 1 81 ? 2.334 -7.102 2.127 1.00 89.88 81 PHE A O 1
ATOM 652 N N . CYS A 1 82 ? 4.172 -5.947 1.505 1.00 91.00 82 CYS A N 1
ATOM 653 C CA . CYS A 1 82 ? 4.755 -5.802 2.838 1.00 91.00 82 CYS A CA 1
ATOM 654 C C . CYS A 1 82 ? 3.776 -5.132 3.808 1.00 91.00 82 CYS A C 1
ATOM 656 O O . CYS A 1 82 ? 3.516 -5.675 4.879 1.00 91.00 82 CYS A O 1
ATOM 658 N N . VAL A 1 83 ? 3.152 -4.012 3.420 1.00 90.56 83 VAL A N 1
ATOM 659 C CA . VAL A 1 83 ? 2.215 -3.287 4.296 1.00 90.56 83 VAL A CA 1
ATOM 660 C C . VAL A 1 83 ? 1.043 -4.179 4.693 1.00 90.56 83 VAL A C 1
ATOM 662 O O . VAL A 1 83 ? 0.717 -4.309 5.873 1.00 90.56 83 VAL A O 1
ATOM 665 N N . LEU A 1 84 ? 0.405 -4.833 3.718 1.00 87.56 84 LEU A N 1
ATOM 666 C CA . LEU A 1 84 ? -0.741 -5.696 3.989 1.00 87.56 84 LEU A CA 1
ATOM 667 C C . LEU A 1 84 ? -0.347 -6.958 4.769 1.00 87.56 84 LEU A C 1
ATOM 669 O O . LEU A 1 84 ? -1.166 -7.467 5.542 1.00 87.56 84 LEU A O 1
ATOM 673 N N . GLU A 1 85 ? 0.867 -7.477 4.584 1.00 87.50 85 GLU A N 1
ATOM 674 C CA . GLU A 1 85 ? 1.397 -8.611 5.346 1.00 87.50 85 GLU A CA 1
ATOM 675 C C . GLU A 1 85 ? 1.701 -8.217 6.797 1.00 87.50 85 GLU A C 1
ATOM 677 O O . GLU A 1 85 ? 1.217 -8.893 7.709 1.00 87.50 85 GLU A O 1
ATOM 682 N N . TYR A 1 86 ? 2.377 -7.084 7.016 1.00 88.38 86 TYR A N 1
ATOM 683 C CA . TYR A 1 86 ? 2.676 -6.513 8.336 1.00 88.38 86 TYR A CA 1
ATOM 684 C C . TYR 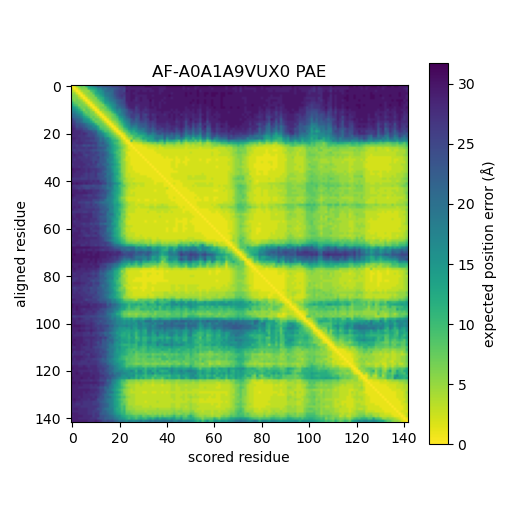A 1 86 ? 1.397 -6.236 9.124 1.00 88.38 86 TYR A C 1
ATOM 686 O O . TYR A 1 86 ? 1.216 -6.653 10.267 1.00 88.38 86 TYR A O 1
ATOM 694 N N . MET A 1 87 ? 0.424 -5.623 8.451 1.00 83.75 87 MET A N 1
ATOM 695 C CA . MET A 1 87 ? -0.909 -5.378 8.988 1.00 83.75 87 MET A CA 1
ATOM 696 C C . MET A 1 87 ? -1.752 -6.651 9.090 1.00 83.75 87 MET A C 1
ATOM 698 O O . MET A 1 87 ? -2.882 -6.606 9.587 1.00 83.75 87 MET A O 1
ATOM 702 N N . THR A 1 88 ? -1.221 -7.804 8.667 1.00 83.19 88 THR A N 1
ATOM 703 C CA . THR A 1 88 ? -1.828 -9.140 8.709 1.00 83.19 88 THR A CA 1
ATOM 704 C C . THR A 1 88 ? -3.190 -9.229 8.009 1.00 83.19 88 THR A C 1
ATOM 706 O O . THR A 1 88 ? -4.062 -10.002 8.421 1.00 83.19 88 THR A O 1
ATOM 709 N N . LEU A 1 89 ? -3.370 -8.438 6.949 1.00 80.50 89 LEU A N 1
ATOM 710 C CA . LEU A 1 89 ? -4.576 -8.336 6.123 1.00 80.50 89 LEU A CA 1
ATOM 711 C C . LEU A 1 89 ? -4.619 -9.383 5.004 1.00 80.50 89 LEU A C 1
ATOM 713 O O . LEU A 1 89 ? -5.709 -9.800 4.603 1.00 80.50 89 LEU A O 1
ATOM 717 N N . ILE A 1 90 ? -3.456 -9.862 4.563 1.00 80.19 90 ILE A N 1
ATOM 718 C CA . ILE A 1 90 ? -3.316 -10.953 3.592 1.00 80.19 90 ILE A CA 1
ATOM 719 C C . ILE A 1 90 ? -2.766 -12.234 4.238 1.00 80.19 90 ILE A C 1
ATOM 721 O O . ILE A 1 90 ? -2.217 -12.227 5.347 1.00 80.19 90 ILE A O 1
ATOM 725 N N . SER A 1 91 ? -2.983 -13.360 3.561 1.00 74.94 91 SER A N 1
ATOM 726 C CA . SER A 1 91 ? -2.360 -14.656 3.838 1.00 74.94 91 SER A CA 1
ATOM 727 C C . SER A 1 91 ? -1.263 -14.942 2.815 1.00 74.94 91 SER A C 1
ATOM 729 O O . SER A 1 91 ? -1.459 -14.726 1.619 1.00 74.94 91 SER A O 1
ATOM 731 N N . ASN A 1 92 ? -0.148 -15.482 3.296 1.00 69.81 92 ASN A N 1
ATOM 732 C CA . ASN A 1 92 ? 0.967 -15.995 2.509 1.00 69.81 92 ASN A CA 1
ATOM 733 C C . ASN A 1 92 ? 1.048 -17.518 2.766 1.00 69.81 92 ASN A C 1
ATOM 735 O O . ASN A 1 92 ? 1.033 -17.899 3.942 1.00 69.81 92 ASN A O 1
ATOM 739 N N . PRO A 1 93 ? 1.047 -18.399 1.743 1.00 65.38 93 PRO A N 1
ATOM 740 C CA . PRO A 1 93 ? 1.102 -18.127 0.299 1.00 65.38 93 PRO A CA 1
ATOM 741 C C . PRO A 1 93 ? -0.219 -17.633 -0.316 1.00 65.38 93 PRO A C 1
ATOM 743 O O . PRO A 1 93 ? -1.308 -17.935 0.169 1.00 65.38 93 PRO A O 1
ATOM 746 N N . GLY A 1 94 ? -0.111 -16.877 -1.417 1.00 68.00 94 GLY A N 1
ATOM 747 C CA . GLY A 1 94 ? -1.233 -16.531 -2.308 1.00 68.00 94 GLY A CA 1
ATOM 748 C C . GLY A 1 94 ? -1.772 -15.096 -2.224 1.00 68.00 94 GLY A C 1
ATOM 749 O O . GLY A 1 94 ? -2.628 -14.738 -3.033 1.00 68.00 94 GLY A O 1
ATOM 750 N N . ALA A 1 95 ? -1.291 -14.278 -1.281 1.00 72.12 95 ALA A N 1
ATOM 751 C CA . ALA A 1 95 ? -1.719 -12.887 -1.069 1.00 72.12 95 ALA A CA 1
ATOM 752 C C . ALA A 1 95 ? -3.250 -12.718 -0.949 1.00 72.12 95 ALA A C 1
ATOM 754 O O . ALA A 1 95 ? -3.837 -11.735 -1.401 1.00 72.12 95 ALA A O 1
ATOM 755 N N . VAL A 1 96 ? -3.922 -13.701 -0.342 1.00 77.31 96 VAL A N 1
ATOM 756 C CA . VAL A 1 96 ? -5.388 -13.721 -0.238 1.00 77.31 96 VAL A CA 1
ATOM 757 C C . VAL A 1 96 ? -5.843 -12.884 0.956 1.00 77.31 96 VAL A C 1
ATOM 759 O O . VAL A 1 96 ? -5.385 -13.094 2.077 1.00 77.31 96 VAL A O 1
ATOM 762 N N . MET A 1 97 ? -6.792 -11.968 0.749 1.00 76.44 97 MET A N 1
ATOM 763 C CA . MET A 1 97 ? -7.330 -11.115 1.818 1.00 76.44 97 MET A CA 1
ATOM 764 C C . MET A 1 97 ? -8.091 -11.916 2.892 1.00 76.44 97 MET A C 1
ATOM 766 O O . MET A 1 97 ? -9.164 -12.471 2.623 1.00 76.44 97 MET A O 1
ATOM 770 N N . LYS A 1 98 ? -7.628 -11.869 4.146 1.00 73.62 98 LYS A N 1
ATOM 771 C CA . LYS A 1 98 ? -8.186 -12.631 5.280 1.00 73.62 98 LYS A CA 1
ATOM 772 C C . LYS A 1 98 ? -9.628 -12.218 5.624 1.00 73.62 98 LYS A C 1
ATOM 774 O O . LYS A 1 98 ? -9.867 -11.050 5.917 1.00 73.62 98 LYS A O 1
ATOM 779 N N . PRO A 1 99 ? -10.608 -13.143 5.640 1.00 57.00 99 PRO A N 1
ATOM 780 C CA . PRO A 1 99 ? -12.044 -12.826 5.666 1.00 57.00 99 PRO A CA 1
ATOM 781 C C . PRO A 1 99 ? -12.567 -12.153 6.949 1.00 57.00 99 PRO A C 1
ATOM 783 O O . PRO A 1 99 ? -13.588 -11.476 6.870 1.00 57.00 99 PRO A O 1
ATOM 786 N N . ASN A 1 100 ? -11.876 -12.294 8.089 1.00 55.28 100 ASN A N 1
ATOM 787 C CA . ASN A 1 100 ? -12.392 -11.912 9.417 1.00 55.28 100 ASN A CA 1
ATOM 788 C C . ASN A 1 100 ? -11.671 -10.751 10.116 1.00 55.28 100 ASN A C 1
ATOM 790 O O . ASN A 1 100 ? -12.072 -10.369 11.214 1.00 55.28 100 ASN A O 1
ATOM 794 N N . LYS A 1 101 ? -10.643 -10.150 9.512 1.00 55.16 101 LYS A N 1
ATOM 795 C CA . LYS A 1 101 ? -10.191 -8.837 9.992 1.00 55.16 101 LYS A CA 1
ATOM 796 C C . LYS A 1 101 ? -11.149 -7.822 9.403 1.00 55.16 101 LYS A C 1
ATOM 798 O O . LYS A 1 101 ? -11.506 -7.971 8.239 1.00 55.16 101 LYS A O 1
ATOM 803 N N . LYS A 1 102 ? -11.632 -6.850 10.182 1.00 52.31 102 LYS A N 1
ATOM 804 C CA . LYS A 1 102 ? -12.374 -5.704 9.637 1.00 52.31 102 LYS A CA 1
ATOM 805 C C . LYS A 1 102 ? -11.447 -5.089 8.596 1.00 52.31 102 LYS A C 1
ATOM 807 O O . LYS A 1 102 ? -10.496 -4.417 8.964 1.00 52.31 102 LYS A O 1
ATOM 812 N N . LYS A 1 103 ? -11.625 -5.483 7.332 1.00 54.78 103 LYS A N 1
ATOM 813 C CA . LYS A 1 103 ? -10.657 -5.237 6.275 1.00 54.78 103 LYS A CA 1
ATOM 814 C C . LYS A 1 103 ? -10.760 -3.736 5.998 1.00 54.78 103 LYS A C 1
ATOM 816 O O . LYS A 1 103 ? -11.672 -3.292 5.300 1.00 54.78 103 LYS A O 1
ATOM 821 N N . VAL A 1 104 ? -9.907 -2.973 6.660 1.00 53.94 104 VAL A N 1
ATOM 822 C CA . VAL A 1 104 ? -9.737 -1.541 6.477 1.00 53.94 104 VAL A CA 1
ATOM 823 C C . VAL A 1 104 ? -8.303 -1.403 6.010 1.00 53.94 104 VAL A C 1
ATOM 825 O O . VAL A 1 104 ? -7.378 -1.540 6.799 1.00 53.94 104 VAL A O 1
ATOM 828 N N . ALA A 1 105 ? -8.120 -1.212 4.714 1.00 54.47 105 ALA A N 1
ATOM 829 C CA . ALA A 1 105 ? -6.944 -0.511 4.229 1.00 54.47 105 ALA A CA 1
ATOM 830 C C . ALA A 1 105 ? -7.464 0.779 3.592 1.00 54.47 105 ALA A C 1
ATOM 832 O O . ALA A 1 105 ? -8.602 0.805 3.113 1.00 54.47 105 ALA A O 1
ATOM 833 N N . PHE A 1 106 ? -6.673 1.848 3.617 1.00 58.34 106 PHE A N 1
ATOM 834 C CA . PHE A 1 106 ? -7.075 3.147 3.062 1.00 58.34 106 PHE A CA 1
ATOM 835 C C . PHE A 1 106 ? -8.274 3.794 3.785 1.00 58.34 106 PHE A C 1
ATOM 837 O O . PHE A 1 106 ? -9.096 4.468 3.169 1.00 58.34 106 PHE A O 1
ATOM 844 N N . GLY A 1 107 ? -8.465 3.507 5.080 1.00 53.84 107 GLY A N 1
ATOM 845 C CA . GLY A 1 107 ? -9.562 4.071 5.884 1.00 53.84 107 GLY A CA 1
ATOM 846 C C . GLY A 1 107 ? -10.982 3.660 5.460 1.00 53.84 107 GLY A C 1
ATOM 847 O O . GLY A 1 107 ? -11.953 4.089 6.084 1.00 53.84 107 GLY A O 1
ATOM 848 N N . LYS A 1 108 ? -11.135 2.810 4.433 1.00 61.16 108 LYS A N 1
ATOM 849 C CA . LYS A 1 108 ? -12.434 2.386 3.892 1.00 61.16 108 LYS A CA 1
ATOM 850 C C . LYS A 1 108 ? -12.681 0.903 4.152 1.00 61.16 108 LYS A C 1
ATOM 852 O O . LYS A 1 108 ? -11.804 0.055 4.002 1.00 61.16 108 LYS A O 1
ATOM 857 N N . LYS A 1 109 ? -13.920 0.568 4.528 1.00 61.97 109 LYS A N 1
ATOM 858 C CA . LYS A 1 109 ? -14.375 -0.826 4.572 1.00 61.97 109 LYS A CA 1
ATOM 859 C C . LYS A 1 109 ? -14.360 -1.385 3.159 1.00 61.97 109 LYS A C 1
ATOM 861 O O . LYS A 1 109 ? -15.069 -0.890 2.284 1.00 61.97 109 LYS A O 1
ATOM 866 N N . PHE A 1 110 ? -13.622 -2.466 2.960 1.00 65.06 110 PHE A N 1
ATOM 867 C CA . PHE A 1 110 ? -13.625 -3.140 1.676 1.00 65.06 110 PHE A CA 1
ATOM 868 C C . PHE A 1 110 ? -15.001 -3.735 1.347 1.00 65.06 110 PHE A C 1
ATOM 870 O O . PHE A 1 110 ? -15.485 -4.655 2.013 1.00 65.06 110 PHE A O 1
ATOM 877 N N . ASN A 1 111 ? -15.626 -3.240 0.280 1.00 69.19 111 ASN A N 1
ATOM 878 C CA . ASN A 1 111 ? -16.832 -3.837 -0.281 1.00 69.19 111 ASN A CA 1
ATOM 879 C C . ASN A 1 111 ? -16.493 -5.226 -0.856 1.00 69.19 111 ASN A C 1
ATOM 881 O O . ASN A 1 111 ? -15.587 -5.359 -1.673 1.00 69.19 111 ASN A O 1
ATOM 885 N N . LYS A 1 112 ? -17.231 -6.275 -0.462 1.00 71.50 112 LYS A N 1
ATOM 886 C CA . LYS A 1 112 ? -16.999 -7.654 -0.939 1.00 71.50 112 LYS A CA 1
ATOM 887 C C . LYS A 1 112 ? -17.021 -7.774 -2.467 1.00 71.50 112 LYS A C 1
ATOM 889 O O . LYS A 1 112 ? -16.247 -8.554 -3.014 1.00 71.50 112 LYS A O 1
ATOM 894 N N . ARG A 1 113 ? -17.889 -7.013 -3.145 1.00 74.31 113 ARG A N 1
ATOM 895 C CA . ARG A 1 113 ? -17.960 -6.992 -4.614 1.00 74.31 113 ARG A CA 1
ATOM 896 C C . ARG A 1 113 ? -16.686 -6.389 -5.204 1.00 74.31 113 ARG A C 1
ATOM 898 O O . ARG A 1 113 ? -16.108 -6.977 -6.104 1.00 74.31 113 ARG A O 1
ATOM 905 N N . LEU A 1 114 ? -16.232 -5.279 -4.629 1.00 73.81 114 LEU A N 1
ATOM 906 C CA . LEU A 1 114 ? -15.024 -4.570 -5.039 1.00 73.81 114 LEU A CA 1
ATOM 907 C C . LEU A 1 114 ? -13.761 -5.412 -4.829 1.00 73.81 114 LEU A C 1
ATOM 909 O O . LEU A 1 114 ? -12.930 -5.503 -5.720 1.00 73.81 114 LEU A O 1
ATOM 913 N N . LEU A 1 115 ? -13.656 -6.088 -3.679 1.00 74.50 115 LEU A N 1
ATOM 914 C CA . LEU A 1 115 ? -12.572 -7.035 -3.409 1.00 74.50 115 LEU A CA 1
ATOM 915 C C . LEU A 1 115 ? -12.502 -8.114 -4.477 1.00 74.50 115 LEU A C 1
ATOM 917 O O . LEU A 1 115 ? -11.413 -8.421 -4.936 1.00 74.50 115 LEU A O 1
ATOM 921 N N . LYS A 1 116 ? -13.651 -8.685 -4.859 1.00 76.25 116 LYS A N 1
ATOM 922 C CA . LYS A 1 116 ? -13.689 -9.689 -5.917 1.00 76.25 116 LYS A CA 1
ATOM 923 C C . LYS A 1 116 ? -13.188 -9.083 -7.226 1.00 76.25 116 LYS A C 1
ATOM 925 O O . LYS A 1 116 ? -12.243 -9.607 -7.780 1.00 76.25 116 LYS A O 1
ATOM 930 N N . THR A 1 117 ? -13.746 -7.958 -7.664 1.00 77.62 117 THR A N 1
ATOM 931 C CA . THR A 1 117 ? -13.353 -7.310 -8.925 1.00 77.62 117 THR A CA 1
ATOM 932 C C . THR A 1 117 ? -11.866 -6.944 -8.978 1.00 77.62 117 THR A C 1
ATOM 934 O O . THR A 1 117 ? -11.224 -7.184 -9.991 1.00 77.62 117 THR A O 1
ATOM 937 N N . CYS A 1 118 ? -11.308 -6.394 -7.899 1.00 77.75 118 CYS A N 1
ATOM 938 C CA . CYS A 1 118 ? -9.929 -5.906 -7.885 1.00 77.75 118 CYS A CA 1
ATOM 939 C C . CYS A 1 118 ? -8.875 -6.986 -7.569 1.00 77.75 118 CYS A C 1
ATOM 941 O O . CYS A 1 118 ? -7.700 -6.767 -7.852 1.00 77.75 118 CYS A O 1
ATOM 943 N N . LEU A 1 119 ? -9.255 -8.126 -6.970 1.00 75.19 119 LEU A N 1
ATOM 944 C CA . LEU A 1 119 ? -8.340 -9.249 -6.680 1.00 75.19 119 LEU A CA 1
ATOM 945 C C . LEU A 1 119 ? -8.416 -10.385 -7.706 1.00 75.19 119 LEU A C 1
ATOM 947 O O . LEU A 1 119 ? -7.568 -11.275 -7.659 1.00 75.19 119 LEU A O 1
ATOM 951 N N . ASP A 1 120 ? -9.407 -10.381 -8.599 1.00 70.50 120 ASP A N 1
ATOM 952 C CA . ASP A 1 120 ? -9.592 -11.388 -9.655 1.00 70.50 120 ASP A CA 1
ATOM 953 C C . ASP A 1 120 ? -8.613 -11.145 -10.815 1.00 70.50 120 ASP A C 1
ATOM 955 O O . ASP A 1 120 ? -8.988 -10.793 -11.932 1.00 70.50 120 ASP A O 1
ATOM 959 N N . LYS A 1 121 ? -7.316 -11.248 -10.503 1.00 67.19 121 LYS A N 1
ATOM 960 C CA . LYS A 1 121 ? -6.222 -11.221 -11.472 1.00 67.19 121 LYS A CA 1
ATOM 961 C C . LYS A 1 121 ? -5.358 -12.464 -11.321 1.00 67.19 121 LYS A C 1
ATOM 963 O O . LYS A 1 121 ? -4.747 -12.685 -10.270 1.00 67.19 121 LYS A O 1
ATOM 968 N N . ASP A 1 122 ? -5.232 -13.207 -12.415 1.00 65.12 122 ASP A N 1
ATOM 969 C CA . ASP A 1 122 ? -4.286 -14.313 -12.563 1.00 65.12 122 ASP A CA 1
ATOM 970 C C . ASP A 1 122 ? -2.858 -13.781 -12.761 1.00 65.12 122 ASP A C 1
ATOM 972 O O . ASP A 1 122 ? -2.267 -13.861 -13.832 1.00 65.12 122 ASP A O 1
ATOM 976 N N . GLU A 1 123 ? -2.299 -13.192 -11.704 1.00 71.38 123 GLU A N 1
ATOM 977 C CA . GLU A 1 123 ? -0.915 -12.713 -11.662 1.00 71.38 123 GLU A CA 1
ATOM 978 C C . GLU A 1 123 ? -0.091 -13.612 -10.733 1.00 71.38 123 GLU A C 1
ATOM 980 O O . GLU A 1 123 ? -0.431 -13.742 -9.553 1.00 71.38 123 GLU A O 1
ATOM 985 N N . MET A 1 124 ? 0.974 -14.247 -11.240 1.00 67.88 124 MET A N 1
ATOM 986 C CA . MET A 1 124 ? 1.821 -15.143 -10.434 1.00 67.88 124 MET A CA 1
ATOM 987 C C . MET A 1 124 ? 2.679 -14.368 -9.430 1.00 67.88 124 MET A C 1
ATOM 989 O O . MET A 1 124 ? 2.987 -14.882 -8.354 1.00 67.88 124 MET A O 1
ATOM 993 N N . ASN A 1 125 ? 3.058 -13.129 -9.760 1.00 82.12 125 ASN A N 1
ATOM 994 C CA . ASN A 1 125 ? 3.813 -12.282 -8.848 1.00 82.12 125 ASN A CA 1
ATOM 995 C C . ASN A 1 125 ? 2.873 -11.637 -7.813 1.00 82.12 125 ASN A C 1
ATOM 997 O O . ASN A 1 125 ? 2.087 -10.740 -8.121 1.00 82.12 125 ASN A O 1
ATOM 1001 N N . LEU A 1 126 ? 2.980 -12.079 -6.559 1.00 83.06 126 LEU A N 1
ATOM 1002 C CA . LEU A 1 126 ? 2.121 -11.610 -5.467 1.00 83.06 126 LEU A CA 1
ATOM 1003 C C . LEU A 1 126 ? 2.214 -10.095 -5.231 1.00 83.06 126 LEU A C 1
ATOM 1005 O O . LEU A 1 126 ? 1.196 -9.470 -4.942 1.00 83.06 126 LEU A O 1
ATOM 1009 N N . CYS A 1 127 ? 3.393 -9.496 -5.400 1.00 85.31 127 CYS A N 1
ATOM 1010 C CA . CYS A 1 127 ? 3.583 -8.057 -5.242 1.00 85.31 127 CYS A CA 1
ATOM 1011 C C . CYS A 1 127 ? 2.837 -7.272 -6.328 1.00 85.31 127 CYS A C 1
ATOM 1013 O O . CYS A 1 127 ? 2.034 -6.395 -6.013 1.00 85.31 127 CYS A O 1
ATOM 1015 N N . LYS A 1 128 ? 2.983 -7.674 -7.599 1.00 83.00 128 LYS A N 1
ATOM 1016 C CA . LYS A 1 128 ? 2.239 -7.071 -8.721 1.00 83.00 128 LYS A CA 1
ATOM 1017 C C . LYS A 1 128 ? 0.729 -7.233 -8.570 1.00 83.00 128 LYS A C 1
ATOM 1019 O O . LYS A 1 128 ? -0.027 -6.305 -8.847 1.00 83.00 128 LYS A O 1
ATOM 1024 N N . ARG A 1 129 ? 0.274 -8.397 -8.098 1.00 83.12 129 ARG A N 1
ATOM 1025 C CA . ARG A 1 129 ? -1.148 -8.643 -7.824 1.00 83.12 129 ARG A CA 1
ATOM 1026 C C . ARG A 1 129 ? -1.701 -7.643 -6.808 1.00 83.12 129 ARG A C 1
ATOM 1028 O O . ARG A 1 129 ? -2.779 -7.093 -7.021 1.00 83.12 129 ARG A O 1
ATOM 1035 N N . ILE A 1 130 ? -0.968 -7.406 -5.721 1.00 86.44 130 ILE A N 1
ATOM 1036 C CA . ILE A 1 130 ? -1.366 -6.437 -4.698 1.00 86.44 130 ILE A CA 1
ATOM 1037 C C . ILE A 1 130 ? -1.299 -5.002 -5.227 1.00 86.44 130 ILE A C 1
ATOM 1039 O O . ILE A 1 130 ? -2.217 -4.232 -4.968 1.00 86.44 130 ILE A O 1
ATOM 1043 N N . ASP A 1 131 ? -0.297 -4.652 -6.025 1.00 85.69 131 ASP A N 1
ATOM 1044 C CA . ASP A 1 131 ? -0.228 -3.341 -6.676 1.00 85.69 131 ASP A CA 1
ATOM 1045 C C . ASP A 1 131 ? -1.455 -3.064 -7.551 1.00 85.69 131 ASP A C 1
ATOM 1047 O O . ASP A 1 131 ? -2.094 -2.020 -7.413 1.00 85.69 131 ASP A O 1
ATOM 1051 N N . PHE A 1 132 ? -1.852 -4.027 -8.389 1.00 83.50 132 PHE A N 1
ATOM 1052 C CA . PHE A 1 132 ? -3.077 -3.912 -9.182 1.00 83.50 132 PHE A CA 1
ATOM 1053 C C . PHE A 1 132 ? -4.327 -3.794 -8.320 1.00 83.50 132 PHE A C 1
ATOM 1055 O O . PHE A 1 132 ? -5.241 -3.045 -8.664 1.00 83.50 132 PHE A O 1
ATOM 1062 N N . PHE A 1 133 ? -4.373 -4.535 -7.215 1.00 84.69 133 PHE A N 1
ATOM 1063 C CA . PHE A 1 133 ? -5.457 -4.424 -6.258 1.00 84.69 133 PHE A CA 1
ATOM 1064 C C . PHE A 1 133 ? -5.543 -3.001 -5.696 1.00 84.69 133 PHE A C 1
ATOM 1066 O O . PHE A 1 133 ? -6.628 -2.427 -5.715 1.00 84.69 133 PHE A O 1
ATOM 1073 N N . ILE A 1 134 ? -4.423 -2.399 -5.278 1.00 85.88 134 ILE A N 1
ATOM 1074 C CA . ILE A 1 134 ? -4.391 -1.021 -4.767 1.00 85.88 134 ILE A CA 1
ATOM 1075 C C . ILE A 1 134 ? -4.795 -0.005 -5.838 1.00 85.88 134 ILE A C 1
ATOM 1077 O O . ILE A 1 134 ? -5.655 0.830 -5.566 1.00 85.88 134 ILE A O 1
ATOM 1081 N N . MET A 1 135 ? -4.259 -0.104 -7.058 1.00 83.69 135 MET A N 1
ATOM 1082 C CA . MET A 1 135 ? -4.657 0.777 -8.165 1.00 83.69 135 MET A CA 1
ATOM 1083 C C . MET A 1 135 ? -6.164 0.708 -8.433 1.00 83.69 135 MET A C 1
ATOM 1085 O O . MET A 1 135 ? -6.840 1.731 -8.459 1.00 83.69 135 MET A O 1
ATOM 1089 N N . CYS A 1 136 ? -6.710 -0.506 -8.537 1.00 84.75 136 CYS A N 1
ATOM 1090 C CA . CYS A 1 136 ? -8.135 -0.709 -8.772 1.00 84.75 136 CYS A CA 1
ATOM 1091 C C . CYS A 1 136 ? -8.988 -0.075 -7.665 1.00 84.75 136 CYS A C 1
ATOM 1093 O O . CYS A 1 136 ? -9.999 0.560 -7.944 1.00 84.75 136 CYS A O 1
ATOM 1095 N N . LEU A 1 137 ? -8.581 -0.189 -6.398 1.00 80.25 137 LEU A N 1
ATOM 1096 C CA . LEU A 1 137 ? -9.304 0.450 -5.296 1.00 80.25 137 LEU A CA 1
ATOM 1097 C C . LEU A 1 137 ? -9.319 1.975 -5.404 1.00 80.25 137 LEU A C 1
ATOM 1099 O O . LEU A 1 137 ? -10.350 2.570 -5.098 1.00 80.25 137 LEU A O 1
ATOM 1103 N N . ILE A 1 138 ? -8.207 2.585 -5.819 1.00 78.81 138 ILE A N 1
ATOM 1104 C CA . ILE A 1 138 ? -8.094 4.038 -6.003 1.00 78.81 138 ILE A CA 1
ATOM 1105 C C . ILE A 1 138 ? -9.038 4.504 -7.113 1.00 78.81 138 ILE A C 1
ATOM 1107 O O . ILE A 1 138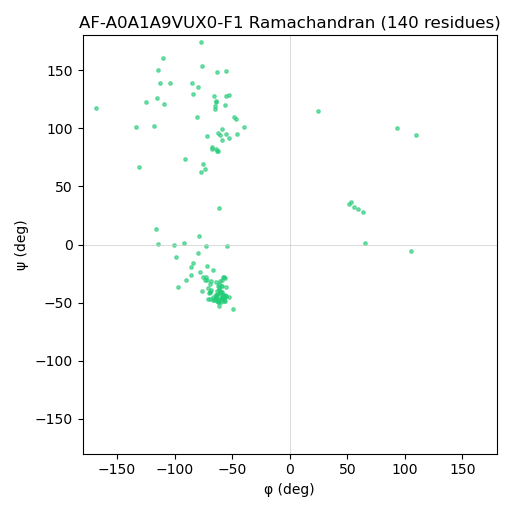 ? -9.771 5.465 -6.908 1.00 78.81 138 ILE A O 1
ATOM 1111 N N . ASP A 1 139 ? -9.115 3.778 -8.230 1.00 79.06 139 ASP A N 1
ATOM 1112 C CA . ASP A 1 139 ? -10.019 4.119 -9.339 1.00 79.06 139 ASP A CA 1
ATOM 1113 C C . ASP A 1 139 ? -11.500 4.106 -8.920 1.00 79.06 139 ASP A C 1
ATOM 1115 O O . ASP A 1 139 ? -12.309 4.906 -9.394 1.00 79.06 139 ASP A O 1
ATOM 1119 N N . TYR A 1 140 ? -11.874 3.211 -8.001 1.00 74.19 140 TYR A N 1
ATOM 1120 C CA . TYR A 1 140 ? -13.234 3.139 -7.457 1.00 74.19 140 TYR A CA 1
ATOM 1121 C C . TYR A 1 140 ? -13.500 4.111 -6.2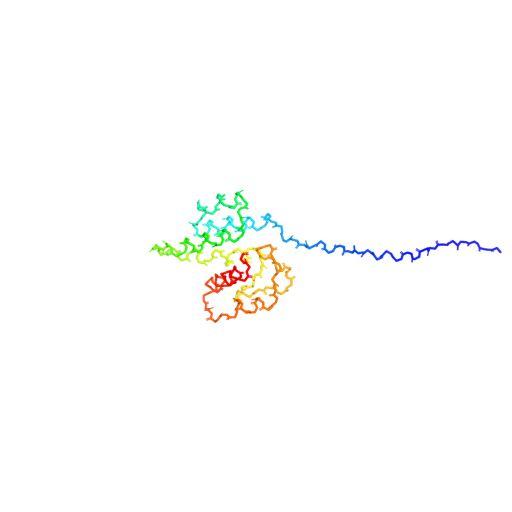98 1.00 74.19 140 TYR A C 1
ATOM 1123 O O . TYR A 1 140 ? -14.661 4.335 -5.937 1.00 74.19 140 TYR A O 1
ATOM 1131 N N . TYR A 1 141 ? -12.450 4.666 -5.696 1.00 67.94 141 TYR A N 1
ATOM 1132 C CA . TYR A 1 141 ? -12.510 5.589 -4.568 1.00 67.94 141 TYR A CA 1
ATOM 1133 C C . TYR A 1 141 ? -11.640 6.826 -4.842 1.00 67.94 141 TYR A C 1
ATOM 1135 O O . TYR A 1 141 ? -10.642 7.002 -4.136 1.00 67.94 141 TYR A O 1
ATOM 1143 N N . PRO A 1 142 ? -12.018 7.666 -5.825 1.00 56.06 142 PRO A N 1
ATOM 1144 C CA . PRO A 1 142 ? -11.276 8.882 -6.145 1.00 56.06 142 PRO A CA 1
ATOM 1145 C C . PRO A 1 142 ? -11.179 9.841 -4.952 1.00 56.06 142 PRO A C 1
ATOM 1147 O O . PRO A 1 142 ? -12.102 9.840 -4.094 1.00 56.06 142 PRO A O 1
#

Radius of gyration: 21.19 Å; Cα contacts (8 Å, |Δi|>4): 115; chains: 1; bounding box: 64×33×70 Å

Mean predicted aligned error: 11.71 Å

pLDDT: mean 72.41, std 17.91, range [33.56, 94.31]

Foldseek 3Di:
DDDDDDDPPPPPPVPPVCPPPPPDLVLLLVLQCVLCVQLVNNVVCVVCSVVVHQPLVSLVSLVVVVVPCPDPSCSSLCSQVSSCVSSVQADPPPRHGDDPDQNDDRNDRDDPVLQCVQQPDPDPDNSNSSNSSVVSVVVVPD

Sequence (142 aa):
MKFFVIIFLVTKVVFAKSDETKQSDALKNEAYHICADQARIDQQLSPMIDGEASDTDIAKKVFELKTNDEDEHATSHCFYFCVLEYMTLISNPGAVMKPNKKKVAFGKKFNKRLLKTCLDKDEMNLCKRIDFFIMCLIDYYP

Secondary structure (DSSP, 8-state):
---------------------PPPHHHHHHHHHHHHHHTT-HHHHHHHHHTT--HHHHHHHHHHHHHH--S--TTGGGHHHHHHHHTT-EETTTTEEPTTS--EETTEEPPHHHHHHHH----S-HHHHHHHHHHHHHHH--